Protein AF-A0A941EKJ4-F1 (afdb_monomer)

Sequence (70 aa):
MYDPCASIITGSVAFVLGTRPEIVKLAPLAGLFADAARVIHTGQHYDARMSEVFFTDCGMRRPDVTLGVG

InterPro domains:
  IPR029767 UDP-N-acetylglucosamine 2-epimerase WecB-like [PTHR43174] (13-70)

pLDDT: mean 82.24, std 12.55, range [55.56, 95.31]

Nearest PDB structures (foldseek):
  7ya2-assembly1_F  TM=7.341E-01  e=1.035E-02  Staphylococcus aureus subsp. aureus str. Newman
  5ode-assembly1_A  TM=4.532E-01  e=8.324E-01  Gloeobacter violaceus
  4j3f-assembly1_A  TM=4.596E-01  e=2.029E+00  Francisella tularensis subsp. tularensis SCHU S4

Radius of gyration: 11.76 Å; Cα contacts (8 Å, |Δi|>4): 99; chains: 1; bounding box: 20×34×29 Å

Structure (mmCIF, N/CA/C/O backbone):
data_AF-A0A941EKJ4-F1
#
_entry.id   AF-A0A941EKJ4-F1
#
loop_
_atom_si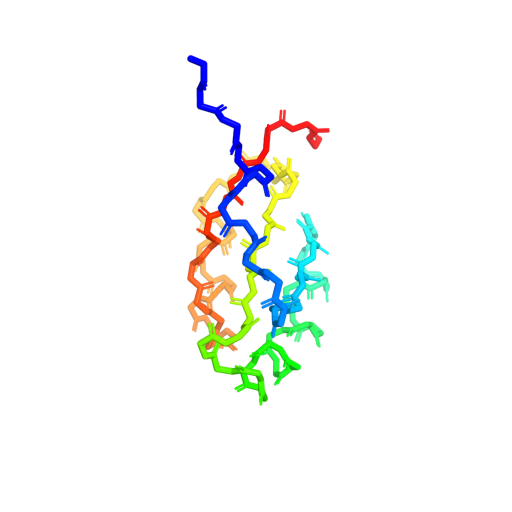te.group_PDB
_atom_site.id
_atom_site.type_symbol
_atom_site.label_atom_id
_atom_site.label_alt_id
_atom_site.label_comp_id
_atom_site.label_asym_id
_atom_site.label_entity_id
_atom_site.label_seq_id
_atom_site.pdbx_PDB_ins_code
_atom_site.Cartn_x
_atom_site.Cartn_y
_atom_site.Cartn_z
_atom_site.occupancy
_atom_site.B_iso_or_equiv
_atom_site.auth_seq_id
_atom_site.auth_comp_id
_atom_site.auth_asym_id
_atom_site.auth_atom_id
_atom_site.pdbx_PDB_model_num
ATOM 1 N N . MET A 1 1 ? -5.923 23.214 -7.332 1.00 58.59 1 MET A N 1
ATOM 2 C CA . MET A 1 1 ? -4.668 22.470 -7.109 1.00 58.59 1 MET A CA 1
ATOM 3 C C . MET A 1 1 ? -5.034 21.297 -6.215 1.00 58.59 1 MET A C 1
ATOM 5 O O . MET A 1 1 ? -5.486 21.541 -5.107 1.00 58.59 1 MET A O 1
ATOM 9 N N . TYR A 1 2 ? -5.031 20.070 -6.738 1.00 65.06 2 TYR A N 1
ATOM 10 C CA . TYR A 1 2 ? -5.312 18.869 -5.944 1.00 65.06 2 TYR A CA 1
ATOM 11 C C . TYR A 1 2 ? -4.077 18.584 -5.088 1.00 65.06 2 TYR A C 1
ATOM 13 O O . TYR A 1 2 ? -3.000 18.393 -5.648 1.00 65.06 2 TYR A O 1
ATOM 21 N N . ASP A 1 3 ? -4.221 18.637 -3.764 1.00 69.06 3 ASP A N 1
ATOM 22 C CA . ASP A 1 3 ? -3.165 18.256 -2.829 1.00 69.06 3 ASP A CA 1
ATOM 23 C C . ASP A 1 3 ? -3.408 16.803 -2.384 1.00 69.06 3 ASP A C 1
ATOM 25 O O . ASP A 1 3 ? -4.295 16.558 -1.559 1.00 69.06 3 ASP A O 1
ATOM 29 N N . PRO A 1 4 ? -2.673 15.819 -2.932 1.00 62.72 4 PRO A N 1
ATOM 30 C CA . PRO A 1 4 ? -2.852 14.417 -2.571 1.00 62.72 4 PRO A CA 1
ATOM 31 C C . PRO A 1 4 ? -2.580 14.150 -1.082 1.00 62.72 4 PRO A C 1
ATOM 33 O O . PRO A 1 4 ? -3.191 13.237 -0.519 1.00 62.72 4 PRO A O 1
ATOM 36 N N . CYS A 1 5 ? -1.737 14.963 -0.424 1.00 61.00 5 CYS A N 1
ATOM 37 C CA . CYS A 1 5 ? -1.458 14.844 1.010 1.00 61.00 5 CYS A CA 1
ATOM 38 C C . CYS A 1 5 ? -2.671 15.219 1.868 1.00 61.00 5 CYS A C 1
ATOM 40 O O . CYS A 1 5 ? -2.882 14.604 2.911 1.00 61.00 5 CYS A O 1
ATOM 42 N N . ALA A 1 6 ? -3.516 16.152 1.419 1.00 62.31 6 ALA A N 1
ATOM 43 C CA . ALA A 1 6 ? -4.722 16.548 2.147 1.00 62.31 6 ALA A CA 1
ATOM 44 C C . ALA A 1 6 ? -5.792 15.435 2.218 1.00 62.31 6 ALA A C 1
ATOM 46 O O . ALA A 1 6 ? -6.703 15.515 3.039 1.00 62.31 6 ALA A O 1
ATOM 47 N N . SER A 1 7 ? -5.689 14.383 1.390 1.00 62.44 7 SER A N 1
ATOM 48 C CA . SER A 1 7 ? -6.588 13.213 1.442 1.00 62.44 7 SER A CA 1
ATOM 49 C C . SER A 1 7 ? -6.214 12.179 2.519 1.00 62.44 7 SER A C 1
ATOM 51 O O . SER A 1 7 ? -6.985 11.253 2.800 1.00 62.44 7 SER A O 1
ATOM 53 N N . ILE A 1 8 ? -5.042 12.328 3.149 1.00 62.72 8 ILE A N 1
ATOM 54 C CA . ILE A 1 8 ? -4.568 11.449 4.220 1.00 62.72 8 ILE A CA 1
ATOM 55 C C . ILE A 1 8 ? -5.194 11.931 5.536 1.00 62.72 8 ILE A C 1
ATOM 57 O O . ILE A 1 8 ? -4.745 12.888 6.160 1.00 62.72 8 ILE A O 1
ATOM 61 N N . ILE A 1 9 ? -6.288 11.284 5.937 1.00 59.41 9 ILE A N 1
ATOM 62 C CA . ILE A 1 9 ? -7.094 11.660 7.109 1.00 59.41 9 ILE A CA 1
ATOM 63 C C . ILE A 1 9 ? -6.306 11.398 8.405 1.00 59.41 9 ILE A C 1
ATOM 65 O O . ILE A 1 9 ? -5.631 10.373 8.531 1.00 59.41 9 ILE A O 1
ATOM 69 N N . THR A 1 10 ? -6.416 12.276 9.406 1.00 58.00 10 THR A N 1
ATOM 70 C CA . THR A 1 10 ? -5.874 12.038 10.755 1.00 58.00 10 THR A CA 1
ATOM 71 C C . THR A 1 10 ? -6.474 10.751 11.338 1.00 58.00 10 THR A C 1
ATOM 73 O O . THR A 1 10 ? -7.693 10.602 11.377 1.00 58.00 10 THR A O 1
ATOM 76 N N . GLY A 1 11 ? -5.626 9.804 11.755 1.00 69.12 11 GLY A N 1
ATOM 77 C CA . GLY A 1 11 ? -6.042 8.446 12.149 1.00 69.12 11 GLY A CA 1
ATOM 78 C C . GLY A 1 11 ? -5.805 7.365 11.084 1.00 69.12 11 GLY A C 1
ATOM 79 O O . GLY A 1 11 ? -6.096 6.200 11.339 1.00 69.12 11 GLY A O 1
ATOM 80 N N . SER A 1 12 ? -5.251 7.723 9.921 1.00 83.50 12 SER A N 1
ATOM 81 C CA . SER A 1 12 ? -4.786 6.771 8.903 1.00 83.50 12 SER A CA 1
ATOM 82 C C . SER A 1 12 ? -3.266 6.554 8.948 1.00 83.50 12 SER A C 1
ATOM 84 O O . SER A 1 12 ? -2.516 7.423 9.395 1.00 83.50 12 SER A O 1
ATOM 86 N N . VAL A 1 13 ? -2.811 5.382 8.491 1.00 93.19 13 VAL A N 1
ATOM 87 C CA . VAL A 1 13 ? -1.392 5.019 8.346 1.00 93.19 13 VAL A CA 1
ATOM 88 C C . VAL A 1 13 ? -1.034 4.972 6.865 1.00 93.19 13 VAL A C 1
ATOM 90 O O . VAL A 1 13 ? -1.664 4.256 6.084 1.00 93.19 13 VAL A O 1
ATOM 93 N N . ALA A 1 14 ? -0.007 5.730 6.485 1.00 93.94 14 ALA A N 1
ATOM 94 C CA . ALA A 1 14 ? 0.492 5.773 5.118 1.00 93.94 14 ALA A CA 1
ATOM 95 C C . ALA A 1 14 ? 1.534 4.671 4.865 1.00 93.94 14 ALA A C 1
ATOM 97 O O . ALA A 1 14 ? 2.553 4.585 5.548 1.00 93.94 14 ALA A O 1
ATOM 98 N N . PHE A 1 15 ? 1.292 3.866 3.836 1.00 94.56 15 PHE A N 1
ATOM 99 C CA . PHE A 1 15 ? 2.192 2.856 3.295 1.00 94.56 15 PHE A CA 1
ATOM 100 C C . PHE A 1 15 ? 2.787 3.393 1.995 1.00 94.56 15 PHE A C 1
ATOM 102 O O . PHE A 1 15 ? 2.149 3.332 0.945 1.00 94.56 15 PHE A O 1
ATOM 109 N N . VAL A 1 16 ? 3.995 3.952 2.078 1.00 94.12 16 VAL A N 1
ATOM 110 C CA . VAL A 1 16 ? 4.719 4.499 0.923 1.00 94.12 16 VAL A CA 1
ATOM 111 C C . VAL A 1 16 ? 5.641 3.430 0.351 1.00 94.12 16 VAL A C 1
ATOM 113 O O . VAL A 1 16 ? 6.439 2.850 1.087 1.00 94.12 16 VAL A O 1
ATOM 116 N N . LEU A 1 17 ? 5.527 3.168 -0.949 1.00 92.62 17 LEU A N 1
ATOM 117 C CA . LEU A 1 17 ? 6.300 2.141 -1.640 1.00 92.62 17 LEU A CA 1
ATOM 118 C C . LEU A 1 17 ? 6.545 2.497 -3.109 1.00 92.62 17 LEU A C 1
ATOM 120 O O . LEU A 1 17 ? 5.833 3.300 -3.699 1.00 92.62 17 LEU A O 1
ATOM 124 N N . GLY A 1 18 ? 7.550 1.887 -3.708 1.00 89.44 18 GLY A N 1
ATOM 125 C CA . GLY A 1 18 ? 7.931 2.033 -5.108 1.00 89.44 18 GLY A CA 1
ATOM 126 C C . GLY A 1 18 ? 8.569 0.776 -5.686 1.00 89.44 18 GLY A C 1
ATOM 127 O O . GLY A 1 18 ? 8.678 0.647 -6.895 1.00 89.44 18 GLY A O 1
ATOM 128 N N . THR A 1 19 ? 8.980 -0.196 -4.871 1.00 87.88 19 THR A N 1
ATOM 129 C CA . THR A 1 19 ? 9.647 -1.402 -5.377 1.00 87.88 19 THR A CA 1
ATOM 130 C C . THR A 1 19 ? 8.811 -2.663 -5.172 1.00 87.88 19 THR A C 1
ATOM 132 O O . THR A 1 19 ? 7.972 -2.759 -4.278 1.00 87.88 19 THR A O 1
ATOM 135 N N . ARG A 1 20 ? 9.053 -3.692 -5.997 1.00 87.19 20 ARG A N 1
ATOM 136 C CA . ARG A 1 20 ? 8.392 -5.000 -5.837 1.00 87.19 20 ARG A CA 1
ATOM 137 C C . ARG A 1 20 ? 8.613 -5.597 -4.431 1.00 87.19 20 ARG A C 1
ATOM 139 O O . ARG A 1 20 ? 7.636 -6.056 -3.846 1.00 87.19 20 ARG A O 1
ATOM 146 N N . PRO A 1 21 ? 9.839 -5.605 -3.858 1.00 90.19 21 PRO A N 1
ATOM 147 C CA . PRO A 1 21 ? 10.049 -6.088 -2.492 1.00 90.19 21 PRO A CA 1
ATOM 148 C C . PRO A 1 21 ? 9.227 -5.349 -1.430 1.00 90.19 21 PRO A C 1
ATOM 150 O O . PRO A 1 21 ? 8.832 -5.971 -0.446 1.00 90.19 21 PRO A O 1
ATOM 153 N N . GLU A 1 22 ? 8.965 -4.053 -1.610 1.00 92.94 22 GLU A N 1
ATOM 154 C CA . GLU A 1 22 ? 8.121 -3.281 -0.692 1.00 92.94 22 GLU A CA 1
ATOM 155 C C . GLU A 1 22 ? 6.654 -3.689 -0.800 1.00 92.94 22 GLU A C 1
AT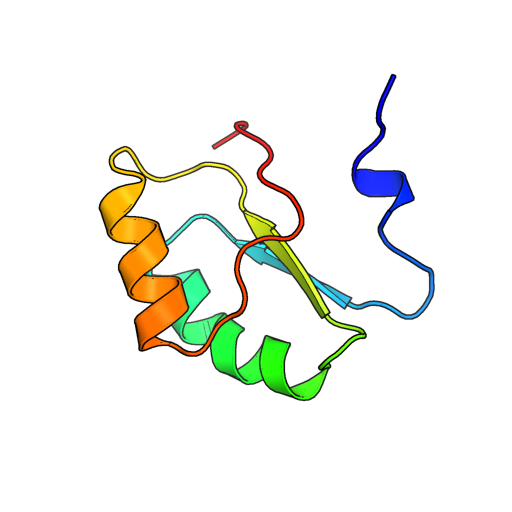OM 157 O O . GLU A 1 22 ? 6.042 -3.925 0.236 1.00 92.94 22 GLU A O 1
ATOM 162 N N . ILE A 1 23 ? 6.114 -3.869 -2.016 1.00 91.38 23 ILE A N 1
ATOM 163 C CA . ILE A 1 23 ? 4.735 -4.360 -2.221 1.00 91.38 23 ILE A CA 1
ATOM 164 C C . ILE A 1 23 ? 4.533 -5.684 -1.477 1.00 91.38 23 ILE A C 1
ATOM 166 O O . ILE A 1 23 ? 3.625 -5.800 -0.658 1.00 91.38 23 ILE A O 1
ATOM 170 N N . VAL A 1 24 ? 5.432 -6.652 -1.681 1.00 91.25 24 VAL A N 1
ATOM 171 C CA . VAL A 1 24 ? 5.342 -7.982 -1.052 1.00 91.25 24 VAL A CA 1
ATOM 172 C C . VAL A 1 24 ? 5.366 -7.899 0.478 1.00 91.25 24 VAL A C 1
ATOM 174 O O . VAL A 1 24 ? 4.615 -8.600 1.152 1.00 91.25 24 VAL A O 1
ATOM 177 N N . LYS A 1 25 ? 6.231 -7.054 1.050 1.00 93.88 25 LYS A N 1
ATOM 178 C CA . LYS A 1 25 ? 6.404 -6.959 2.509 1.00 93.88 25 LYS A CA 1
ATOM 179 C C . LYS A 1 25 ? 5.319 -6.128 3.189 1.00 93.88 25 LYS A C 1
ATOM 181 O O . LYS A 1 25 ? 4.957 -6.420 4.326 1.00 93.88 25 LYS A O 1
ATOM 186 N N . LEU A 1 26 ? 4.827 -5.085 2.524 1.00 95.31 26 LEU A N 1
ATOM 187 C CA . LEU A 1 26 ? 3.880 -4.135 3.102 1.00 95.31 26 LEU A CA 1
ATOM 188 C C . LEU A 1 26 ? 2.422 -4.542 2.885 1.00 95.31 26 LEU A C 1
ATOM 190 O O . LEU A 1 26 ? 1.589 -4.160 3.700 1.00 95.31 26 LEU A O 1
ATOM 194 N N . ALA A 1 27 ? 2.109 -5.343 1.862 1.00 93.44 27 ALA A N 1
ATOM 195 C CA . ALA A 1 27 ? 0.761 -5.851 1.603 1.00 93.44 27 ALA A CA 1
ATOM 196 C C . ALA A 1 27 ? 0.059 -6.450 2.844 1.00 93.44 27 ALA A C 1
ATOM 198 O O . ALA A 1 27 ? -1.021 -5.963 3.193 1.00 93.44 27 ALA A O 1
ATOM 199 N N . PRO A 1 28 ? 0.645 -7.428 3.572 1.00 93.69 28 PRO A N 1
ATOM 200 C CA . PRO A 1 28 ? -0.012 -7.991 4.751 1.00 93.69 28 PRO A CA 1
ATOM 201 C C . PRO A 1 28 ? -0.169 -6.970 5.884 1.00 93.69 28 PRO A C 1
ATOM 203 O O . PRO A 1 28 ? -1.164 -7.009 6.601 1.00 93.69 28 PRO A O 1
ATOM 206 N N . LEU A 1 29 ? 0.772 -6.030 6.034 1.00 94.38 29 LEU A N 1
ATOM 207 C CA . LEU A 1 29 ? 0.687 -4.984 7.053 1.00 94.38 29 LEU A CA 1
ATOM 208 C C . LE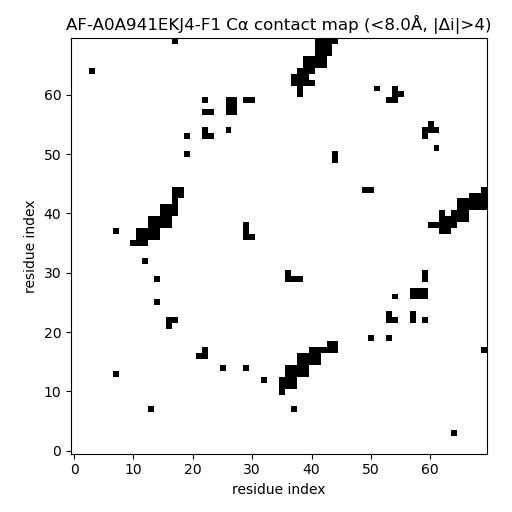U A 1 29 ? -0.428 -3.989 6.733 1.00 94.38 29 LEU A C 1
ATOM 210 O O . LEU A 1 29 ? -1.215 -3.679 7.617 1.00 94.38 29 LEU A O 1
ATOM 214 N N . ALA A 1 30 ? -0.547 -3.541 5.481 1.00 93.69 30 ALA A N 1
ATOM 215 C CA . ALA A 1 30 ? -1.630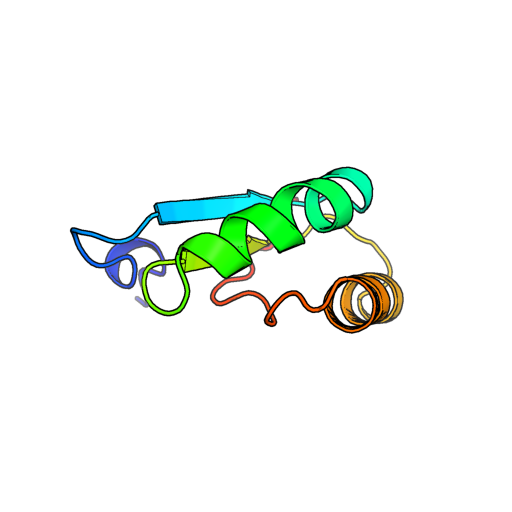 -2.664 5.043 1.00 93.69 30 ALA A CA 1
ATOM 216 C C . ALA A 1 30 ? -3.007 -3.310 5.263 1.00 93.69 30 ALA A C 1
ATOM 218 O O . ALA A 1 30 ? -3.940 -2.633 5.695 1.00 93.69 30 ALA A O 1
ATOM 219 N N . GLY A 1 31 ? -3.116 -4.628 5.059 1.00 91.44 31 GLY A N 1
ATOM 220 C CA . GLY A 1 31 ? -4.330 -5.394 5.347 1.00 91.44 31 GLY A CA 1
ATOM 221 C C . GLY A 1 31 ? -4.797 -5.304 6.806 1.00 91.44 31 GLY A C 1
ATOM 222 O O . GLY A 1 31 ? -6.000 -5.244 7.046 1.00 91.44 31 GLY A O 1
ATOM 223 N N . LEU A 1 32 ? -3.877 -5.209 7.777 1.00 93.06 32 LEU A N 1
ATOM 224 C CA . LEU A 1 32 ? -4.220 -5.080 9.204 1.00 93.06 32 LEU A CA 1
ATOM 225 C C . LEU A 1 32 ? -4.896 -3.746 9.549 1.00 93.06 32 LEU A C 1
ATOM 227 O O . LEU A 1 32 ? -5.605 -3.664 10.549 1.00 93.06 32 LEU A O 1
ATOM 231 N N . PHE A 1 33 ? -4.680 -2.708 8.738 1.00 91.75 33 PHE A N 1
ATOM 232 C CA . PHE A 1 33 ? -5.260 -1.380 8.954 1.00 91.75 33 PHE A CA 1
ATOM 233 C C . PHE A 1 33 ? -6.556 -1.158 8.168 1.00 91.75 33 PHE A C 1
ATOM 235 O O . PHE A 1 33 ? -7.221 -0.154 8.409 1.00 91.75 33 PHE A O 1
ATOM 242 N N . ALA A 1 34 ? -6.938 -2.072 7.265 1.00 88.56 34 ALA A N 1
ATOM 243 C CA . ALA A 1 34 ? -8.159 -1.988 6.461 1.00 88.56 34 ALA A CA 1
ATOM 244 C C . ALA A 1 34 ? -8.385 -0.570 5.883 1.00 88.56 34 ALA A C 1
ATOM 246 O O . ALA A 1 34 ? -7.537 -0.051 5.155 1.00 88.56 34 ALA A O 1
ATOM 247 N N . ASP A 1 35 ? -9.490 0.087 6.243 1.00 88.75 35 ASP A N 1
ATOM 248 C CA . ASP A 1 35 ? -9.854 1.424 5.759 1.00 88.75 35 ASP A CA 1
ATOM 249 C C . ASP A 1 35 ? -8.986 2.558 6.322 1.00 88.75 35 ASP A C 1
ATOM 251 O O . ASP A 1 35 ? -9.034 3.682 5.815 1.00 88.75 35 ASP A O 1
ATOM 255 N N . ALA A 1 36 ? -8.174 2.293 7.348 1.00 90.06 36 ALA A N 1
ATOM 256 C CA . ALA A 1 36 ? -7.184 3.232 7.865 1.00 90.06 36 ALA A CA 1
ATOM 257 C C . ALA A 1 36 ? -5.853 3.169 7.096 1.00 90.06 36 ALA A C 1
ATOM 259 O O . ALA A 1 36 ? -5.007 4.037 7.297 1.00 90.06 36 ALA A O 1
ATOM 260 N N . ALA A 1 37 ? -5.644 2.195 6.203 1.00 92.62 37 ALA A N 1
ATOM 261 C CA . ALA A 1 37 ? -4.463 2.166 5.344 1.00 92.62 37 ALA A CA 1
ATOM 262 C C . ALA A 1 37 ? -4.589 3.176 4.193 1.00 92.62 37 ALA A C 1
ATOM 264 O O . ALA A 1 37 ? -5.637 3.287 3.550 1.00 92.62 37 ALA A O 1
ATOM 265 N N . ARG A 1 38 ? -3.505 3.898 3.900 1.00 93.50 38 ARG A N 1
ATOM 266 C CA . ARG A 1 38 ? -3.354 4.720 2.690 1.00 93.50 38 ARG A CA 1
ATOM 267 C C . ARG A 1 38 ? -2.130 4.248 1.921 1.00 93.50 38 ARG A C 1
ATOM 269 O O . ARG A 1 38 ? -1.014 4.398 2.404 1.00 93.50 38 ARG A O 1
ATOM 276 N N . VAL A 1 39 ? -2.326 3.650 0.753 1.00 93.19 39 VAL A N 1
ATOM 277 C CA . VAL A 1 39 ? -1.253 3.108 -0.087 1.00 93.19 39 VAL A CA 1
ATOM 278 C C . VAL A 1 39 ? -0.799 4.175 -1.075 1.00 93.19 39 VAL A C 1
ATOM 280 O O . VAL A 1 39 ? -1.575 4.631 -1.912 1.00 93.19 39 VAL A O 1
ATOM 283 N N . ILE A 1 40 ? 0.471 4.561 -0.999 1.00 93.06 40 ILE A N 1
ATOM 284 C CA . ILE A 1 40 ? 1.070 5.595 -1.843 1.00 93.06 40 ILE A CA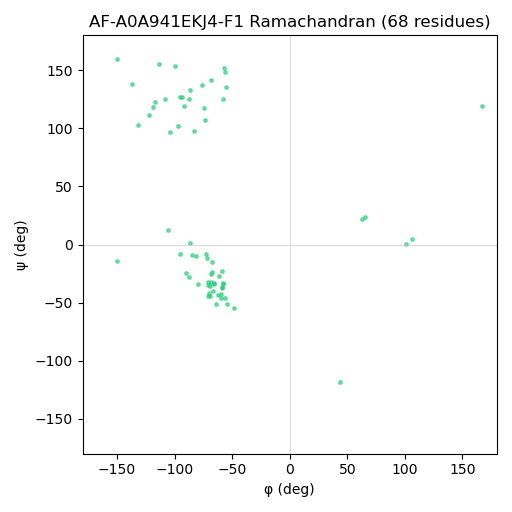 1
ATOM 285 C C . ILE A 1 40 ? 2.194 4.959 -2.652 1.00 93.06 40 ILE A C 1
ATOM 287 O O . ILE A 1 40 ? 3.174 4.473 -2.089 1.00 93.06 40 ILE A O 1
ATOM 291 N N . HIS A 1 41 ? 2.064 4.980 -3.976 1.00 90.94 41 HIS A N 1
ATOM 292 C CA . HIS A 1 41 ? 3.105 4.509 -4.881 1.00 90.94 41 HIS A CA 1
ATOM 293 C C . HIS A 1 41 ? 3.976 5.685 -5.348 1.00 90.94 41 HIS A C 1
ATOM 295 O O . HIS A 1 41 ? 3.465 6.677 -5.867 1.00 90.94 41 HIS A O 1
ATOM 301 N N . THR A 1 42 ? 5.298 5.605 -5.209 1.00 91.88 42 THR A N 1
ATOM 302 C CA . THR A 1 42 ? 6.211 6.699 -5.599 1.00 91.88 42 THR A CA 1
ATOM 303 C C . THR A 1 42 ? 6.269 6.902 -7.113 1.00 91.88 42 THR A C 1
ATOM 305 O O . THR A 1 42 ? 6.496 8.015 -7.577 1.00 91.88 42 THR A O 1
ATOM 308 N N . GLY A 1 43 ? 5.976 5.856 -7.890 1.00 84.56 43 GLY A N 1
ATOM 309 C CA . GLY A 1 43 ? 6.009 5.879 -9.359 1.00 84.56 43 GLY A CA 1
ATOM 310 C C . GLY A 1 43 ? 7.196 5.129 -9.965 1.00 84.56 43 GLY A C 1
ATOM 311 O O . GLY A 1 43 ? 7.339 5.120 -11.180 1.00 84.56 43 GLY A O 1
ATOM 312 N N . GLN A 1 44 ? 8.011 4.466 -9.145 1.00 73.00 44 GLN A N 1
ATOM 313 C CA . GLN A 1 44 ? 9.112 3.621 -9.605 1.00 73.00 44 GLN A CA 1
ATOM 314 C C . GLN A 1 44 ? 8.537 2.331 -10.190 1.00 73.00 44 GLN A C 1
ATOM 316 O O . GLN A 1 44 ? 7.984 1.562 -9.432 1.00 73.00 44 GLN A O 1
ATOM 321 N N . HIS A 1 45 ? 8.557 2.135 -11.513 1.00 64.56 45 HIS A N 1
ATOM 322 C CA . HIS A 1 45 ? 8.466 0.854 -12.257 1.00 64.56 45 HIS A CA 1
ATOM 323 C C . HIS A 1 45 ? 8.206 1.179 -13.741 1.00 64.56 45 HIS A C 1
ATOM 325 O O . HIS A 1 45 ? 7.188 1.779 -14.072 1.00 64.56 45 HIS A O 1
ATOM 331 N N . TYR A 1 46 ? 9.111 0.773 -14.642 1.00 55.56 46 TYR A N 1
ATOM 332 C CA . TYR A 1 46 ? 9.067 1.089 -16.086 1.00 55.56 46 TYR A CA 1
ATOM 333 C C . TYR A 1 46 ? 7.985 0.328 -16.878 1.00 55.56 46 TYR A C 1
ATOM 335 O O . TYR A 1 46 ? 7.743 0.646 -18.041 1.00 55.56 46 TYR A O 1
ATOM 343 N N . ASP A 1 47 ? 7.315 -0.647 -16.257 1.00 64.44 47 ASP A N 1
ATOM 344 C CA . ASP A 1 47 ? 6.158 -1.335 -16.830 1.00 64.44 47 ASP A CA 1
ATOM 345 C C . ASP A 1 47 ? 5.018 -1.387 -15.801 1.00 64.44 47 ASP A C 1
ATOM 347 O O . ASP A 1 47 ? 5.028 -2.184 -14.860 1.00 64.44 47 ASP A O 1
ATOM 351 N N . ALA A 1 48 ? 4.021 -0.520 -15.990 1.00 61.09 48 ALA A N 1
ATOM 352 C CA . ALA A 1 48 ? 2.828 -0.434 -15.150 1.00 61.09 48 ALA A CA 1
ATOM 353 C C . ALA A 1 48 ? 2.020 -1.74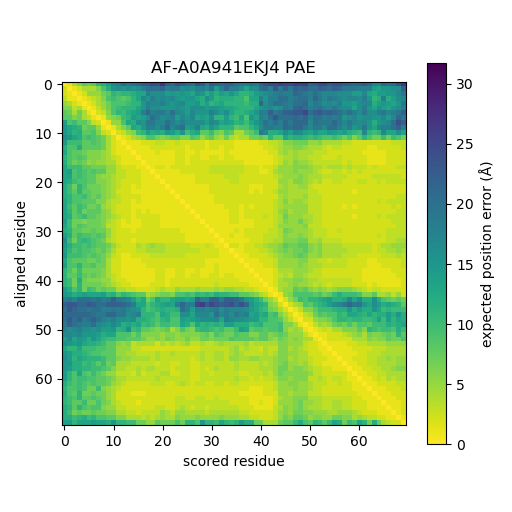5 -15.106 1.00 61.09 48 ALA A C 1
ATOM 355 O O . ALA A 1 48 ? 1.295 -1.986 -14.142 1.00 61.09 48 ALA A O 1
ATOM 356 N N . ARG A 1 49 ? 2.158 -2.624 -16.112 1.00 62.16 49 ARG A N 1
ATOM 357 C CA . ARG A 1 49 ? 1.519 -3.947 -16.082 1.00 62.16 49 ARG A CA 1
ATOM 358 C C . ARG A 1 49 ? 2.173 -4.866 -15.061 1.00 62.16 49 ARG A C 1
ATOM 360 O O . ARG A 1 49 ? 1.480 -5.682 -14.463 1.00 62.16 49 ARG A O 1
ATOM 367 N N . MET A 1 50 ? 3.481 -4.735 -14.832 1.00 63.00 50 MET A N 1
ATOM 368 C CA . MET A 1 50 ? 4.182 -5.567 -13.853 1.00 63.00 50 MET A CA 1
ATOM 369 C C . MET A 1 50 ? 3.784 -5.216 -12.421 1.00 63.00 50 MET A C 1
ATOM 371 O O . MET A 1 50 ? 3.575 -6.119 -11.617 1.00 63.00 50 MET A O 1
ATOM 375 N N . SER A 1 51 ? 3.656 -3.930 -12.087 1.00 66.62 51 SER A N 1
ATOM 376 C C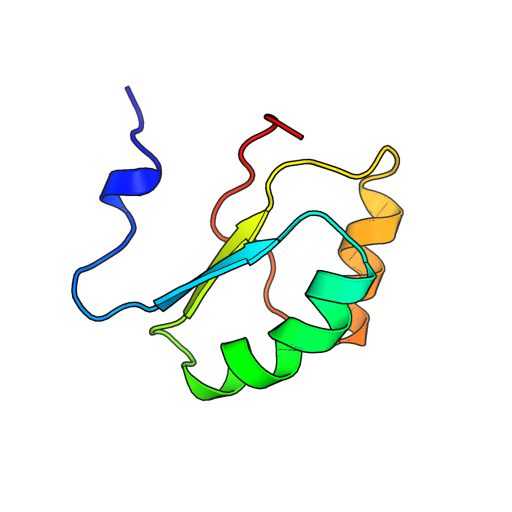A . SER A 1 51 ? 3.267 -3.511 -10.736 1.00 66.62 51 SER A CA 1
ATOM 377 C C . SER A 1 51 ? 1.833 -3.927 -10.394 1.00 66.62 51 SER A C 1
ATOM 379 O O . SER A 1 51 ? 1.610 -4.432 -9.295 1.00 66.62 51 SER A O 1
ATOM 381 N N . GLU A 1 52 ? 0.882 -3.820 -11.331 1.00 74.69 52 GLU A N 1
ATOM 382 C CA . GLU A 1 52 ? -0.510 -4.261 -11.122 1.00 74.69 52 GLU A CA 1
ATOM 383 C C . GLU A 1 52 ? -0.643 -5.753 -10.777 1.00 74.69 52 GLU A C 1
ATOM 385 O O . GLU A 1 52 ? -1.473 -6.116 -9.935 1.00 74.69 52 GLU A O 1
ATOM 390 N N . VAL A 1 53 ? 0.189 -6.612 -11.377 1.00 78.19 53 VAL A N 1
ATOM 391 C CA . VAL A 1 53 ? 0.214 -8.048 -11.060 1.00 78.19 53 VAL A CA 1
ATOM 392 C C . VAL A 1 53 ? 0.610 -8.267 -9.601 1.00 78.19 53 VAL A C 1
ATOM 394 O O . VAL A 1 53 ? -0.066 -9.011 -8.904 1.00 78.19 53 VAL A O 1
ATOM 397 N N . PHE A 1 54 ? 1.615 -7.556 -9.079 1.00 78.50 54 PHE A N 1
ATOM 398 C CA . PHE A 1 54 ? 2.038 -7.741 -7.684 1.00 78.50 54 PHE A CA 1
ATOM 399 C C . PHE A 1 54 ? 1.020 -7.240 -6.664 1.00 78.50 54 PHE A C 1
ATOM 401 O O . PHE A 1 54 ? 0.866 -7.875 -5.624 1.00 78.50 54 PHE A O 1
ATOM 408 N N . PHE A 1 55 ? 0.311 -6.140 -6.942 1.00 83.25 55 PHE A N 1
ATOM 409 C CA . PHE A 1 55 ? -0.798 -5.717 -6.080 1.00 83.25 55 PHE A CA 1
ATOM 410 C C . PHE A 1 55 ? -1.872 -6.805 -6.010 1.00 83.25 55 PHE A C 1
ATOM 412 O O . PHE A 1 55 ? -2.299 -7.181 -4.922 1.00 83.25 55 PHE A O 1
ATOM 419 N N . THR A 1 56 ? -2.235 -7.365 -7.165 1.00 86.25 56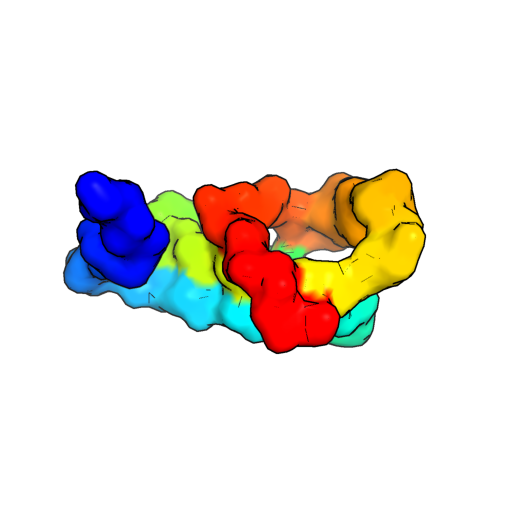 THR A N 1
ATOM 420 C CA . THR A 1 56 ? -3.234 -8.434 -7.265 1.00 86.25 56 THR A CA 1
ATOM 421 C C . THR A 1 56 ? -2.771 -9.709 -6.552 1.00 86.25 56 THR A C 1
ATOM 423 O O . THR A 1 56 ? -3.476 -10.210 -5.679 1.00 86.25 56 THR A O 1
ATOM 426 N N . ASP A 1 57 ? -1.563 -10.189 -6.854 1.00 88.44 57 ASP A N 1
ATOM 427 C CA . ASP A 1 57 ? -1.004 -11.436 -6.318 1.00 88.44 57 ASP A CA 1
ATOM 428 C C . ASP A 1 57 ? -0.758 -11.372 -4.807 1.00 88.44 57 ASP A C 1
ATOM 430 O O . ASP A 1 57 ? -0.910 -12.368 -4.103 1.00 88.44 57 ASP A O 1
ATOM 434 N N . CYS A 1 58 ? -0.385 -10.198 -4.287 1.00 88.62 58 CYS A N 1
ATOM 435 C CA . CYS A 1 58 ? -0.162 -9.995 -2.854 1.00 88.62 58 CYS A CA 1
ATOM 436 C C . CYS A 1 58 ? -1.448 -9.627 -2.093 1.00 88.62 58 CYS A C 1
ATOM 438 O O . CYS A 1 58 ? -1.380 -9.365 -0.893 1.00 88.62 58 CYS A O 1
ATOM 440 N N . GLY A 1 59 ? -2.606 -9.563 -2.764 1.00 87.62 59 GLY A N 1
ATOM 441 C CA . GLY A 1 59 ? -3.872 -9.141 -2.155 1.00 87.62 59 GLY A CA 1
ATOM 442 C C . GLY A 1 59 ? -3.857 -7.694 -1.651 1.00 87.62 59 GLY A C 1
ATOM 443 O O . GLY A 1 59 ? -4.636 -7.328 -0.771 1.00 87.62 59 GLY A O 1
ATOM 444 N N . MET A 1 60 ? -2.958 -6.864 -2.178 1.00 89.56 60 MET A N 1
ATOM 445 C CA . MET A 1 60 ? -2.846 -5.460 -1.816 1.00 89.56 60 MET A CA 1
ATOM 446 C C . MET A 1 60 ? -3.801 -4.633 -2.674 1.00 89.56 60 MET A C 1
ATOM 448 O O . MET A 1 60 ? -3.841 -4.766 -3.897 1.00 89.56 60 MET A O 1
ATOM 452 N N . ARG A 1 61 ? -4.561 -3.734 -2.042 1.00 87.62 61 ARG A N 1
ATOM 453 C CA . ARG A 1 61 ? -5.385 -2.764 -2.777 1.00 87.62 61 ARG A CA 1
ATOM 454 C C . ARG A 1 61 ? -4.519 -1.926 -3.724 1.00 87.62 61 ARG A C 1
ATOM 456 O O . ARG A 1 61 ? -3.345 -1.673 -3.444 1.00 87.62 61 ARG A O 1
ATOM 463 N N . ARG A 1 62 ? -5.121 -1.450 -4.818 1.00 88.94 62 ARG A N 1
ATOM 464 C CA . ARG A 1 62 ? -4.472 -0.479 -5.712 1.00 88.94 62 ARG A CA 1
ATOM 465 C C . ARG A 1 62 ? -4.049 0.776 -4.925 1.00 88.94 62 ARG A C 1
ATOM 467 O O . ARG A 1 62 ? -4.740 1.128 -3.964 1.00 88.94 62 ARG A O 1
ATOM 474 N N . PRO A 1 63 ? -2.955 1.452 -5.329 1.00 90.81 63 PRO A N 1
ATOM 475 C CA . PRO A 1 63 ? -2.529 2.696 -4.699 1.00 90.81 63 PRO A CA 1
ATOM 476 C C . PRO A 1 63 ? -3.646 3.738 -4.697 1.00 90.81 63 PRO A C 1
ATOM 478 O O . PRO A 1 63 ? -4.298 3.952 -5.718 1.00 90.81 63 PRO A O 1
ATOM 481 N N . ASP A 1 64 ? -3.823 4.411 -3.565 1.00 91.69 64 ASP A N 1
ATOM 482 C CA . ASP A 1 64 ? -4.714 5.563 -3.435 1.00 91.69 64 ASP A CA 1
ATOM 483 C C . ASP A 1 64 ? -4.136 6.778 -4.171 1.00 91.69 64 ASP A C 1
ATOM 485 O O . ASP A 1 64 ? -4.866 7.573 -4.759 1.00 91.69 64 ASP A O 1
ATOM 489 N N . VAL A 1 65 ? -2.805 6.899 -4.165 1.00 90.06 65 VAL A N 1
ATOM 490 C CA . VAL A 1 65 ? -2.061 7.950 -4.863 1.00 90.06 65 VAL A CA 1
ATOM 491 C C . VAL A 1 65 ? -0.839 7.341 -5.543 1.00 90.06 65 VAL A C 1
ATOM 493 O O . VAL A 1 65 ? -0.133 6.524 -4.954 1.00 90.06 65 VAL A O 1
ATOM 496 N N . THR A 1 66 ? -0.559 7.775 -6.773 1.00 89.69 66 THR A N 1
ATOM 497 C CA . THR A 1 66 ? 0.730 7.545 -7.441 1.00 89.69 66 THR A CA 1
ATOM 498 C C . THR A 1 66 ? 1.403 8.888 -7.706 1.00 89.69 66 THR A C 1
ATOM 500 O O . THR A 1 66 ? 0.803 9.748 -8.344 1.00 89.69 66 THR A O 1
ATOM 503 N N . LEU A 1 67 ? 2.622 9.084 -7.195 1.00 88.56 67 LEU A N 1
ATOM 504 C CA . LEU A 1 67 ? 3.283 10.397 -7.170 1.00 88.56 67 LEU A CA 1
ATOM 505 C C . LEU A 1 67 ? 4.078 10.730 -8.441 1.00 88.56 67 LEU A C 1
ATOM 507 O O . LEU A 1 67 ? 4.234 11.904 -8.758 1.00 88.56 67 LEU A O 1
ATOM 511 N N . GLY A 1 68 ? 4.585 9.729 -9.168 1.00 86.38 68 GLY A N 1
ATOM 512 C CA . GLY A 1 68 ? 5.391 9.954 -10.377 1.00 86.38 68 GLY A CA 1
ATOM 513 C C . GLY A 1 68 ? 6.740 10.641 -10.117 1.00 86.38 68 GLY A C 1
ATOM 514 O O . GLY A 1 68 ? 7.278 11.281 -11.012 1.00 86.38 68 GLY A O 1
ATOM 515 N N . VAL A 1 69 ? 7.269 10.527 -8.896 1.00 84.69 69 VAL A N 1
ATOM 516 C CA . VAL A 1 69 ? 8.550 11.120 -8.450 1.00 84.69 69 VAL A CA 1
ATOM 517 C C . VAL A 1 69 ? 9.662 10.075 -8.311 1.00 84.69 69 VAL A C 1
ATOM 519 O O . VAL A 1 69 ? 10.680 10.321 -7.666 1.00 84.69 69 VAL A O 1
ATOM 522 N N . GLY A 1 70 ? 9.401 8.884 -8.842 1.00 72.19 70 GLY A N 1
ATOM 523 C CA . GLY A 1 70 ? 10.198 7.676 -8.698 1.00 72.19 70 GLY A CA 1
ATOM 524 C C . GLY A 1 70 ? 11.314 7.522 -9.713 1.00 72.19 70 GLY A C 1
ATOM 525 O O . GLY A 1 70 ? 11.036 7.782 -10.901 1.00 72.19 70 GLY A O 1
#

Secondary structure (DSSP, 8-state):
---GGGGS-TT-EEEEE-SHHHHHHHHHHHHHHGGGEEEEE----S-HHHHHHHHHHTTPPPPSEE----

Solvent-accessible surface area (backbone atoms only — not comparable to full-atom values): 4211 Å² total; per-residue (Å²): 133,89,59,79,70,77,72,65,54,92,87,49,50,78,47,77,38,45,47,72,72,44,50,65,65,43,22,66,58,42,59,76,42,54,90,34,38,41,40,34,3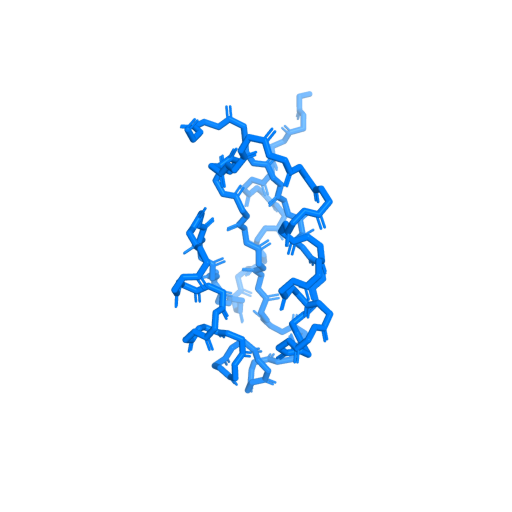0,35,45,40,64,100,48,70,70,62,56,54,49,52,29,59,76,52,71,28,75,77,59,77,42,72,67,70,80,82

Foldseek 3Di:
DDDLVVPLDPQADEQEDADLVSLLVCQVVLVVCVVSYAYEYQQHDPDPVVVVVSCVVSVHDDHPYYNNND

Mean predicted aligned error: 6.47 Å

Organism: NCBI:txid1508375